Protein AF-A0A9D4TC70-F1 (afdb_monomer)

Structure (mmCIF, N/CA/C/O backbone):
data_AF-A0A9D4TC70-F1
#
_entry.id   AF-A0A9D4TC70-F1
#
loop_
_atom_site.group_PDB
_atom_site.id
_atom_site.type_symbol
_atom_site.label_atom_id
_atom_site.label_alt_id
_atom_site.label_comp_id
_atom_site.label_asym_id
_atom_site.label_entity_id
_atom_site.label_seq_id
_atom_site.pdbx_PDB_ins_code
_atom_site.Cartn_x
_atom_site.Cartn_y
_atom_site.Cartn_z
_atom_site.occupancy
_atom_site.B_iso_or_equiv
_atom_site.auth_seq_id
_atom_site.auth_comp_id
_atom_site.auth_asym_id
_atom_site.auth_atom_id
_atom_site.pdbx_PDB_model_num
ATOM 1 N N . MET A 1 1 ? -4.539 -11.439 47.705 1.00 59.97 1 MET A N 1
ATOM 2 C CA . MET A 1 1 ? -5.237 -11.995 46.516 1.00 59.97 1 MET A CA 1
ATOM 3 C C . MET A 1 1 ? -5.981 -10.935 45.682 1.00 59.97 1 MET A C 1
ATOM 5 O O . MET A 1 1 ? -5.767 -10.879 44.477 1.00 59.97 1 MET A O 1
ATOM 9 N N . GLN A 1 2 ? -6.764 -10.031 46.290 1.00 76.06 2 GLN A N 1
ATOM 10 C CA . GLN A 1 2 ? -7.610 -9.040 45.584 1.00 76.06 2 GLN A CA 1
ATOM 11 C C . GLN A 1 2 ? -6.872 -8.084 44.613 1.00 76.06 2 GLN A C 1
ATOM 13 O O . GLN A 1 2 ? -7.391 -7.755 43.543 1.00 76.06 2 GLN A O 1
ATOM 18 N N . ARG A 1 3 ? -5.630 -7.679 44.927 1.00 73.81 3 ARG A N 1
ATOM 19 C CA . ARG A 1 3 ? -4.823 -6.775 44.076 1.00 73.81 3 ARG A CA 1
ATOM 20 C C . ARG A 1 3 ? -4.506 -7.364 42.689 1.00 73.81 3 ARG A C 1
ATOM 22 O O . ARG A 1 3 ? -4.472 -6.624 41.708 1.00 73.81 3 ARG A O 1
ATOM 29 N N . ARG A 1 4 ? -4.307 -8.686 42.584 1.00 73.44 4 ARG A N 1
ATOM 30 C CA . ARG A 1 4 ? -3.990 -9.376 41.315 1.00 73.44 4 ARG A CA 1
ATOM 31 C C . ARG A 1 4 ? -5.188 -9.366 40.364 1.00 73.44 4 ARG A C 1
ATOM 33 O O . ARG A 1 4 ? -5.042 -9.026 39.193 1.00 73.44 4 ARG A O 1
ATOM 40 N N . THR A 1 5 ? -6.376 -9.661 40.884 1.00 73.56 5 THR A N 1
ATOM 41 C CA . THR A 1 5 ? -7.625 -9.708 40.114 1.00 73.56 5 THR A CA 1
ATOM 42 C C . THR A 1 5 ? -8.019 -8.328 39.583 1.00 73.56 5 THR A C 1
ATOM 44 O O . THR A 1 5 ? -8.453 -8.209 38.439 1.00 73.56 5 THR A O 1
ATOM 47 N N . SER A 1 6 ? -7.813 -7.264 40.371 1.00 72.81 6 SER A N 1
ATOM 48 C CA . SER A 1 6 ? -8.058 -5.882 39.928 1.00 72.81 6 SER A CA 1
ATOM 49 C C . SER A 1 6 ? -7.143 -5.474 38.761 1.00 72.81 6 SER A C 1
ATOM 51 O O . SER A 1 6 ? -7.626 -5.000 37.731 1.00 72.81 6 SER A O 1
ATOM 53 N N . LYS A 1 7 ? -5.836 -5.777 38.847 1.00 79.56 7 LYS A N 1
ATOM 54 C CA . LYS A 1 7 ? -4.877 -5.549 37.747 1.00 79.56 7 LYS A CA 1
ATOM 55 C C . LYS A 1 7 ? -5.246 -6.319 36.473 1.00 79.56 7 LYS A C 1
ATOM 57 O O . LYS A 1 7 ? -5.164 -5.771 35.379 1.00 79.56 7 LYS A O 1
ATOM 62 N N . GLN A 1 8 ? -5.692 -7.572 36.594 1.00 76.88 8 GLN A N 1
ATOM 63 C CA . GLN A 1 8 ? -6.144 -8.365 35.442 1.00 76.88 8 GLN A CA 1
ATOM 64 C C . GLN A 1 8 ? -7.399 -7.773 34.781 1.00 76.88 8 GLN A C 1
ATOM 66 O O . GLN A 1 8 ? -7.466 -7.698 33.554 1.00 76.88 8 GLN A O 1
ATOM 71 N N . LYS A 1 9 ? -8.365 -7.286 35.574 1.00 81.25 9 LYS A N 1
ATOM 72 C CA . LYS A 1 9 ? -9.553 -6.581 35.061 1.00 81.25 9 LYS A CA 1
ATOM 73 C C . LYS A 1 9 ? -9.175 -5.289 34.325 1.00 81.25 9 LYS A C 1
ATOM 75 O O . LYS A 1 9 ? -9.712 -5.041 33.248 1.00 81.25 9 LYS A O 1
ATOM 80 N N . LEU A 1 10 ? -8.237 -4.502 34.860 1.00 87.06 10 LEU A N 1
ATOM 81 C CA . LEU A 1 10 ? -7.717 -3.301 34.196 1.00 87.06 10 LEU A CA 1
ATOM 82 C C . LEU A 1 10 ? -7.027 -3.644 32.868 1.00 87.06 10 LEU A C 1
ATOM 84 O O . LEU A 1 10 ? -7.365 -3.063 31.842 1.00 87.06 10 LEU A O 1
ATOM 88 N N . ASN A 1 11 ? -6.148 -4.649 32.854 1.00 91.00 11 ASN A N 1
ATOM 89 C CA . ASN A 1 11 ? -5.492 -5.115 31.627 1.00 91.00 11 ASN A CA 1
ATOM 90 C C . ASN A 1 11 ? -6.497 -5.573 30.562 1.00 91.00 11 ASN A C 1
ATOM 92 O O . ASN A 1 11 ? -6.318 -5.285 29.380 1.00 91.00 11 ASN A O 1
ATOM 96 N N . ARG A 1 12 ? -7.584 -6.245 30.962 1.00 91.69 12 ARG A N 1
ATOM 97 C CA . ARG A 1 12 ? -8.667 -6.621 30.042 1.00 91.69 12 ARG A CA 1
ATOM 98 C C . ARG A 1 12 ? -9.371 -5.392 29.459 1.00 91.69 12 ARG A C 1
ATOM 100 O O . ARG A 1 12 ? -9.638 -5.372 28.261 1.00 91.69 12 ARG A O 1
ATOM 107 N N . LYS A 1 13 ? -9.654 -4.373 30.280 1.00 93.62 13 LYS A N 1
ATOM 108 C CA . LYS A 1 13 ? -10.270 -3.113 29.825 1.00 93.62 13 LYS A CA 1
ATOM 109 C C . LYS A 1 13 ? -9.369 -2.366 28.841 1.00 93.62 13 LYS A C 1
ATOM 111 O O . LYS A 1 13 ? -9.849 -1.960 27.790 1.00 93.62 13 LYS A O 1
ATOM 116 N N . ILE A 1 14 ? -8.076 -2.258 29.143 1.00 94.88 14 ILE A N 1
ATOM 117 C CA . ILE A 1 14 ? -7.091 -1.607 28.269 1.00 94.88 14 ILE A CA 1
ATOM 118 C C . ILE A 1 14 ? -7.008 -2.334 26.924 1.00 94.88 14 ILE A C 1
ATOM 120 O O . ILE A 1 14 ? -7.148 -1.702 25.885 1.00 94.88 14 ILE A O 1
ATOM 124 N N . ARG A 1 15 ? -6.879 -3.668 26.925 1.00 95.25 15 ARG A N 1
ATOM 125 C CA . ARG A 1 15 ? -6.855 -4.462 25.682 1.00 95.25 15 ARG A CA 1
ATOM 126 C C . ARG A 1 15 ? -8.127 -4.291 24.856 1.00 95.25 15 ARG A C 1
ATOM 128 O O . ARG A 1 15 ? -8.041 -4.164 23.641 1.00 95.25 15 ARG A O 1
ATOM 135 N N . LYS A 1 16 ? -9.296 -4.251 25.509 1.00 95.81 16 LYS A N 1
ATOM 136 C CA . LYS A 1 16 ? -10.568 -3.977 24.830 1.00 95.81 16 LYS A CA 1
ATOM 137 C C . LYS A 1 16 ? -10.552 -2.593 24.176 1.00 95.81 16 LYS A C 1
ATOM 139 O O . LYS A 1 16 ? -10.960 -2.483 23.028 1.00 95.81 16 LYS A O 1
ATOM 144 N N . LYS A 1 17 ? -10.060 -1.569 24.881 1.00 96.56 17 LYS A N 1
ATOM 145 C CA . LYS A 1 17 ? -10.015 -0.203 24.348 1.00 96.56 17 LYS A CA 1
ATOM 146 C C . LYS A 1 17 ? -9.025 -0.060 23.191 1.00 96.56 17 LYS A C 1
ATOM 148 O O . LYS A 1 17 ? -9.353 0.588 22.209 1.00 96.56 17 LYS A O 1
ATOM 153 N N . ILE A 1 18 ? -7.867 -0.717 23.266 1.00 96.69 18 ILE A N 1
ATOM 154 C CA . ILE A 1 18 ? -6.909 -0.785 22.151 1.00 96.69 18 ILE A CA 1
ATOM 155 C C . ILE A 1 18 ? -7.561 -1.434 20.928 1.00 96.69 18 ILE A C 1
ATOM 157 O O . ILE A 1 18 ? -7.466 -0.896 19.835 1.00 96.69 18 ILE A O 1
ATOM 161 N N . ALA A 1 19 ? -8.258 -2.560 21.106 1.00 96.81 19 ALA A N 1
ATOM 162 C CA . ALA A 1 19 ? -8.931 -3.232 19.996 1.00 96.81 19 ALA A CA 1
ATOM 163 C C . ALA A 1 19 ? -10.046 -2.373 19.374 1.00 96.81 19 ALA A C 1
ATOM 165 O O . ALA A 1 19 ? -10.233 -2.403 18.165 1.00 96.81 19 ALA A O 1
ATOM 166 N N . GLU A 1 20 ? -10.782 -1.615 20.188 1.00 97.50 20 GLU A N 1
ATOM 167 C CA . GLU A 1 20 ? -11.793 -0.663 19.716 1.00 97.50 20 GLU A CA 1
ATOM 168 C C . GLU A 1 20 ? -11.161 0.468 18.893 1.00 97.50 20 GLU A C 1
ATOM 170 O O . GLU A 1 20 ? -11.551 0.672 17.750 1.00 97.50 20 GLU A O 1
ATOM 175 N N . ILE A 1 21 ? -10.120 1.120 19.420 1.00 97.88 21 ILE A N 1
ATOM 176 C CA . ILE A 1 21 ? -9.404 2.193 18.716 1.00 97.88 21 ILE A CA 1
ATOM 177 C C . ILE A 1 21 ? -8.769 1.676 17.422 1.00 97.88 21 ILE A C 1
ATOM 179 O O . ILE A 1 21 ? -8.861 2.332 16.392 1.00 97.88 21 ILE A O 1
ATOM 183 N N . ASN A 1 22 ? -8.166 0.485 17.434 1.00 97.81 22 ASN A N 1
ATOM 184 C CA . ASN A 1 22 ? -7.595 -0.100 16.222 1.00 97.81 22 ASN A CA 1
ATOM 185 C C . ASN A 1 22 ? -8.661 -0.317 15.142 1.00 97.81 22 ASN A C 1
ATOM 187 O O . ASN A 1 22 ? -8.407 -0.013 13.983 1.00 97.81 22 ASN A O 1
ATOM 191 N N . ARG A 1 23 ? -9.870 -0.759 15.513 1.00 97.69 23 ARG A N 1
ATOM 192 C CA . ARG A 1 23 ? -10.985 -0.886 14.560 1.00 97.69 23 ARG A CA 1
ATOM 193 C C . ARG A 1 23 ? -11.421 0.464 14.002 1.00 97.69 23 ARG A C 1
ATOM 195 O O . ARG A 1 23 ? -11.719 0.558 12.817 1.00 97.69 23 ARG A O 1
ATOM 202 N N . GLU A 1 24 ? -11.463 1.499 14.837 1.00 97.69 24 GLU A N 1
ATOM 203 C CA . GLU A 1 24 ? -11.778 2.863 14.394 1.00 97.69 24 GLU A CA 1
ATOM 204 C C . GLU A 1 24 ? -10.717 3.393 13.419 1.00 97.69 24 GLU A C 1
ATOM 206 O O . GLU A 1 24 ? -11.065 3.966 12.386 1.00 97.69 24 GLU A O 1
ATOM 211 N N . ILE A 1 25 ? -9.434 3.147 13.706 1.00 97.56 25 ILE A N 1
ATOM 212 C CA . ILE A 1 25 ? -8.315 3.495 12.824 1.00 97.56 25 ILE A CA 1
ATOM 213 C C . ILE A 1 25 ? -8.441 2.754 11.493 1.00 97.56 25 ILE A C 1
ATOM 215 O O . ILE A 1 25 ? -8.3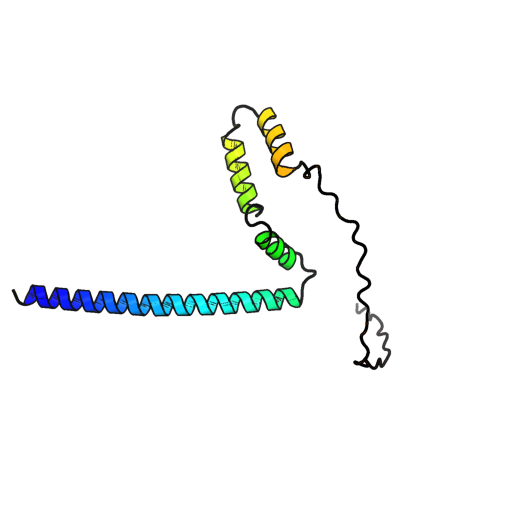98 3.389 10.446 1.00 97.56 25 ILE A O 1
ATOM 219 N N . GLU A 1 26 ? -8.638 1.436 11.515 1.00 97.31 26 GLU A N 1
ATOM 220 C CA . GLU A 1 26 ? -8.779 0.619 10.305 1.00 97.31 26 GLU A CA 1
ATOM 221 C C . GLU A 1 26 ? -9.954 1.092 9.440 1.00 97.31 26 GLU A C 1
ATOM 223 O O . GLU A 1 26 ? -9.791 1.300 8.237 1.00 97.31 26 GLU A O 1
ATOM 228 N N . ALA A 1 27 ? -11.116 1.345 10.051 1.00 96.88 27 ALA A N 1
ATOM 229 C CA . ALA A 1 27 ? -12.287 1.872 9.355 1.00 96.88 27 ALA A CA 1
ATOM 230 C C . ALA A 1 27 ? -12.031 3.266 8.760 1.00 96.88 27 ALA A C 1
ATOM 232 O O . ALA A 1 27 ? -12.477 3.569 7.651 1.00 96.88 27 ALA A O 1
ATOM 233 N N . HIS A 1 28 ? -11.302 4.122 9.481 1.00 96.88 28 HIS A N 1
ATOM 234 C CA . HIS A 1 28 ? -10.917 5.434 8.979 1.00 96.88 28 HIS A CA 1
ATOM 235 C C . HIS A 1 28 ? -9.950 5.334 7.798 1.00 96.88 28 HIS A C 1
ATOM 237 O O . HIS A 1 28 ? -10.165 5.992 6.783 1.00 96.88 28 HIS A O 1
ATOM 243 N N . CYS A 1 29 ? -8.912 4.507 7.910 1.00 96.12 29 CYS A N 1
ATOM 244 C CA . CYS A 1 29 ? -7.947 4.276 6.842 1.00 96.12 29 CYS A CA 1
ATOM 245 C C . CYS A 1 29 ? -8.622 3.709 5.591 1.00 96.12 29 CYS A C 1
ATOM 247 O O . CYS A 1 29 ? -8.354 4.201 4.504 1.00 96.12 29 CYS A O 1
ATOM 249 N N . ALA A 1 30 ? -9.543 2.751 5.734 1.00 95.06 30 ALA A N 1
ATOM 250 C CA . ALA A 1 30 ? -10.281 2.192 4.601 1.00 95.06 30 ALA A CA 1
ATOM 251 C C . ALA A 1 30 ? -11.063 3.272 3.834 1.00 95.06 30 ALA A C 1
ATOM 253 O O . ALA A 1 30 ? -10.944 3.376 2.615 1.00 95.06 30 ALA A O 1
ATOM 254 N N . ARG A 1 31 ? -11.800 4.123 4.559 1.00 96.38 31 ARG A N 1
ATOM 255 C CA . ARG A 1 31 ? -12.549 5.239 3.967 1.00 96.38 31 ARG A CA 1
ATOM 256 C C . ARG A 1 31 ? -11.631 6.277 3.320 1.00 96.38 31 ARG A C 1
ATOM 258 O O . ARG A 1 31 ? -11.960 6.790 2.258 1.00 96.38 31 ARG A O 1
ATOM 265 N N . LEU A 1 32 ? -10.493 6.586 3.941 1.00 97.00 32 LEU A N 1
ATOM 266 C CA . LEU A 1 32 ? -9.522 7.518 3.369 1.00 97.00 32 LEU A CA 1
ATOM 267 C C . LEU A 1 32 ? -8.930 6.968 2.066 1.00 97.00 32 LEU A C 1
ATOM 269 O O . LEU A 1 32 ? -8.887 7.685 1.076 1.00 97.00 32 LEU A O 1
ATOM 273 N N . CYS A 1 33 ? -8.541 5.691 2.036 1.00 93.94 33 CYS A N 1
ATOM 274 C CA . CYS A 1 33 ? -8.039 5.056 0.819 1.00 93.94 33 CYS A CA 1
ATOM 275 C C . CYS A 1 33 ? -9.082 5.064 -0.306 1.00 93.94 33 CYS A C 1
ATOM 277 O O . CYS A 1 33 ? -8.728 5.267 -1.464 1.00 93.94 33 CYS A O 1
ATOM 279 N N . GLU A 1 34 ? -10.362 4.866 0.017 1.00 93.44 34 GLU A N 1
ATOM 280 C CA . GLU A 1 34 ? -11.445 4.982 -0.963 1.00 93.44 34 GLU A CA 1
ATOM 281 C C . GLU A 1 34 ? -11.558 6.410 -1.520 1.00 93.44 34 GLU A C 1
ATOM 283 O O . GLU A 1 34 ? -11.639 6.584 -2.735 1.00 93.44 34 GLU A O 1
ATOM 288 N N . GLN A 1 35 ? -11.504 7.428 -0.656 1.00 95.25 35 GLN A N 1
ATOM 289 C CA . GLN A 1 35 ? -11.533 8.837 -1.066 1.00 95.25 35 GLN A CA 1
ATOM 290 C C . GLN A 1 35 ? -10.338 9.196 -1.955 1.00 95.25 35 GLN A C 1
ATOM 292 O O . GLN A 1 35 ? -10.525 9.732 -3.046 1.00 95.25 35 GLN A O 1
ATOM 297 N N . GLU A 1 36 ? -9.121 8.838 -1.540 1.00 92.12 36 GLU A N 1
ATOM 298 C CA . GLU A 1 36 ? -7.903 9.058 -2.328 1.00 92.12 36 GLU A CA 1
ATOM 299 C C . GLU A 1 36 ? -7.988 8.373 -3.697 1.00 92.12 36 GLU A C 1
ATOM 301 O O . GLU A 1 36 ? -7.557 8.927 -4.711 1.00 92.12 36 GLU A O 1
ATOM 306 N N . TRP A 1 37 ? -8.570 7.173 -3.747 1.00 89.75 37 TRP A N 1
ATOM 307 C CA . TRP A 1 37 ? -8.766 6.455 -4.998 1.00 89.75 37 TRP A CA 1
ATOM 308 C C . TRP A 1 37 ? -9.779 7.148 -5.913 1.00 89.75 37 TRP A C 1
ATOM 310 O O . TRP A 1 37 ? -9.521 7.306 -7.106 1.00 89.75 37 TRP A O 1
ATOM 320 N N . GLN A 1 38 ? -10.907 7.606 -5.368 1.00 90.94 38 GLN A N 1
ATOM 321 C CA . GLN A 1 38 ? -11.912 8.355 -6.124 1.00 90.94 38 GLN A CA 1
ATOM 322 C C . GLN A 1 38 ? -11.341 9.661 -6.684 1.00 90.94 38 GLN A C 1
ATOM 324 O O . GLN A 1 38 ? -11.538 9.961 -7.864 1.00 90.94 38 GLN A O 1
ATOM 329 N N . GLU A 1 39 ? -10.585 10.405 -5.877 1.00 90.00 39 GLU A N 1
ATOM 330 C CA . GLU A 1 39 ? -9.888 11.612 -6.320 1.00 90.00 39 GLU A CA 1
ATOM 331 C C . GLU A 1 39 ? -8.893 11.296 -7.438 1.00 90.00 39 GLU A C 1
ATOM 333 O O . GLU A 1 39 ? -8.880 11.965 -8.475 1.00 90.00 39 GLU A O 1
ATOM 338 N N . LEU A 1 40 ? -8.099 10.232 -7.281 1.0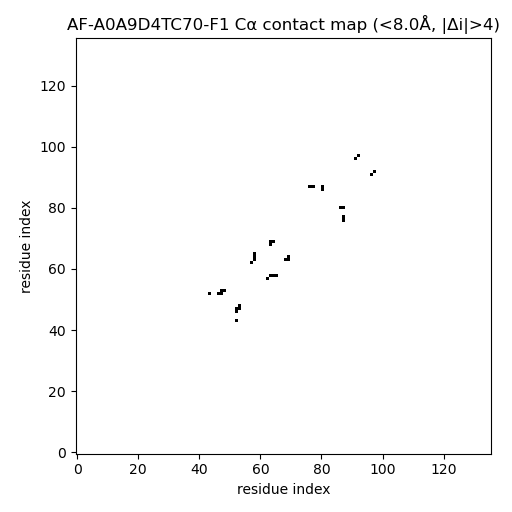0 87.88 40 LEU A N 1
ATOM 339 C CA . LEU A 1 40 ? -7.153 9.802 -8.302 1.00 87.88 40 LEU A CA 1
ATOM 340 C C . LEU A 1 40 ? -7.866 9.468 -9.619 1.00 87.88 40 LEU A C 1
ATOM 342 O O . LEU A 1 40 ? -7.464 9.977 -10.667 1.00 87.88 40 LEU A O 1
ATOM 346 N N . CYS A 1 41 ? -8.944 8.685 -9.577 1.00 86.06 41 CYS A N 1
ATOM 347 C CA . CYS A 1 41 ? -9.752 8.373 -10.755 1.00 86.06 41 CYS A CA 1
ATOM 348 C C . CYS A 1 41 ? -10.333 9.638 -11.404 1.00 86.06 41 CYS A C 1
ATOM 350 O O . CYS A 1 41 ? -10.229 9.788 -12.621 1.00 86.06 41 CYS A O 1
ATOM 352 N N . GLY A 1 42 ? -10.852 10.582 -10.614 1.00 86.94 42 GLY A N 1
ATOM 353 C CA . GLY A 1 42 ? -11.353 11.865 -11.115 1.00 86.94 42 GLY A CA 1
ATOM 354 C C . GLY A 1 42 ? -10.275 12.692 -11.825 1.00 86.94 42 GLY A C 1
ATOM 355 O O . GLY A 1 42 ? -10.512 13.238 -12.903 1.00 86.94 42 GLY A O 1
ATOM 356 N N . THR A 1 43 ? -9.051 12.733 -11.282 1.00 84.81 43 THR A N 1
ATOM 357 C CA . THR A 1 43 ? -7.928 13.422 -11.950 1.00 84.81 43 THR A CA 1
ATOM 358 C C . THR A 1 43 ? -7.498 12.742 -13.252 1.00 84.81 43 THR A C 1
ATOM 360 O O . THR A 1 43 ? -7.045 13.417 -14.178 1.00 84.81 43 THR A O 1
ATOM 363 N N . MET A 1 44 ? -7.631 11.415 -13.335 1.00 83.94 44 MET A N 1
ATOM 364 C CA . MET A 1 44 ? -7.286 10.638 -14.525 1.00 83.94 44 MET A CA 1
ATOM 365 C C . MET A 1 44 ? -8.313 10.819 -15.644 1.00 83.94 44 MET A C 1
ATOM 367 O O . MET A 1 44 ? -7.908 10.945 -16.800 1.00 83.94 44 MET A O 1
ATOM 371 N N . ASP A 1 45 ? -9.604 10.882 -15.312 1.00 81.88 45 ASP A N 1
ATOM 372 C CA . ASP A 1 45 ? -10.697 11.032 -16.283 1.00 81.88 45 ASP A CA 1
ATOM 373 C C . ASP A 1 45 ? -10.601 12.371 -17.041 1.00 81.88 45 ASP A C 1
ATOM 375 O O . ASP A 1 45 ? -10.694 12.427 -18.267 1.00 81.88 45 ASP A O 1
ATOM 379 N N . GLY A 1 46 ? -10.246 13.452 -16.336 1.00 79.75 46 GLY A N 1
ATOM 380 C CA . GLY A 1 46 ? -9.992 14.763 -16.948 1.00 79.75 46 GLY A CA 1
ATOM 381 C C . GLY A 1 46 ? -8.656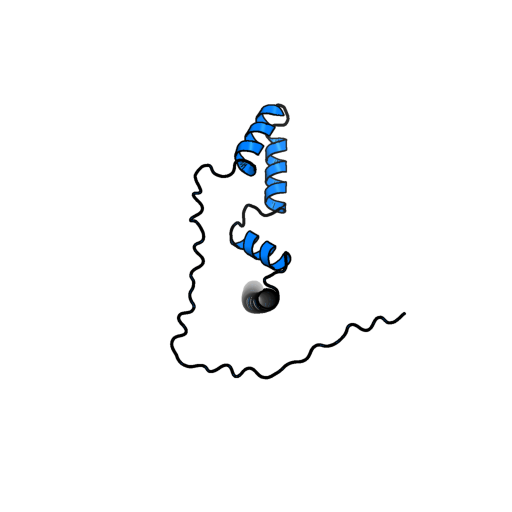 14.892 -17.696 1.00 79.75 46 GLY A C 1
ATOM 382 O O . GLY A 1 46 ? -8.439 15.890 -18.385 1.00 79.75 46 GLY A O 1
ATOM 383 N N . ASN A 1 47 ? -7.733 13.928 -17.563 1.00 77.56 47 ASN A N 1
ATOM 384 C CA . ASN A 1 47 ? -6.380 14.024 -18.123 1.00 77.56 47 ASN A CA 1
ATOM 385 C C . ASN A 1 47 ? -5.821 12.667 -18.586 1.00 77.56 47 ASN A C 1
ATOM 387 O O . ASN A 1 47 ? -4.700 12.261 -18.252 1.00 77.56 47 ASN A O 1
ATOM 391 N N . MET A 1 48 ? -6.607 11.954 -19.391 1.00 74.00 48 MET A N 1
ATOM 392 C CA . MET A 1 48 ? -6.253 10.627 -19.906 1.00 74.00 48 MET A CA 1
ATOM 393 C C . MET A 1 48 ? -5.055 10.646 -20.877 1.00 74.00 48 MET A C 1
ATOM 395 O O . MET A 1 48 ? -4.379 9.636 -21.068 1.00 74.00 48 MET A O 1
ATOM 399 N N . SER A 1 49 ? -4.725 11.808 -21.452 1.00 70.12 49 SER A N 1
ATOM 400 C CA . SER A 1 49 ? -3.525 12.007 -22.277 1.00 70.12 49 SER A CA 1
ATOM 401 C C . SER A 1 49 ? -2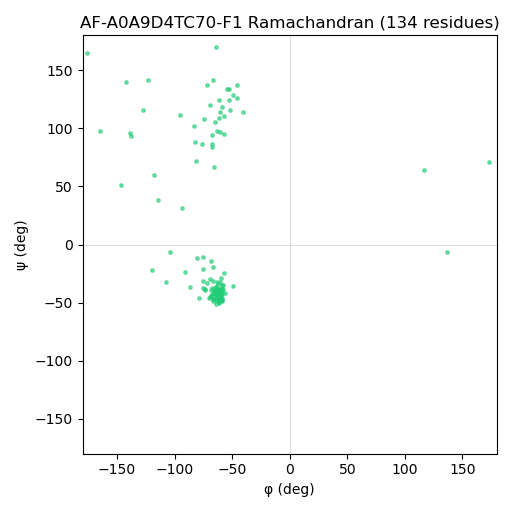.240 12.236 -21.471 1.00 70.12 49 SER A C 1
ATOM 403 O O . SER A 1 49 ? -1.153 12.200 -22.046 1.00 70.12 49 SER A O 1
ATOM 405 N N . ALA A 1 50 ? -2.313 12.478 -20.156 1.00 76.62 50 ALA A N 1
ATOM 406 C CA . ALA A 1 50 ? -1.114 12.727 -19.363 1.00 76.62 50 ALA A CA 1
ATOM 407 C C . ALA A 1 50 ? -0.278 11.457 -19.165 1.00 76.62 50 ALA A C 1
ATOM 409 O O . ALA A 1 50 ? -0.771 10.395 -18.780 1.00 76.62 50 ALA A O 1
ATOM 410 N N . GLY A 1 51 ? 1.043 11.603 -19.299 1.00 76.38 51 GLY A N 1
ATOM 411 C CA . GLY A 1 51 ? 1.995 10.529 -19.002 1.00 76.38 51 GLY A CA 1
ATOM 412 C C . GLY A 1 51 ? 1.892 9.993 -17.566 1.00 76.38 51 GLY A C 1
ATOM 413 O O . GLY A 1 51 ? 2.226 8.835 -17.321 1.00 76.38 51 GLY A O 1
ATOM 414 N N . ARG A 1 52 ? 1.380 10.797 -16.618 1.00 76.94 52 ARG A N 1
ATOM 415 C CA . ARG A 1 52 ? 1.124 10.376 -15.229 1.00 76.94 52 AR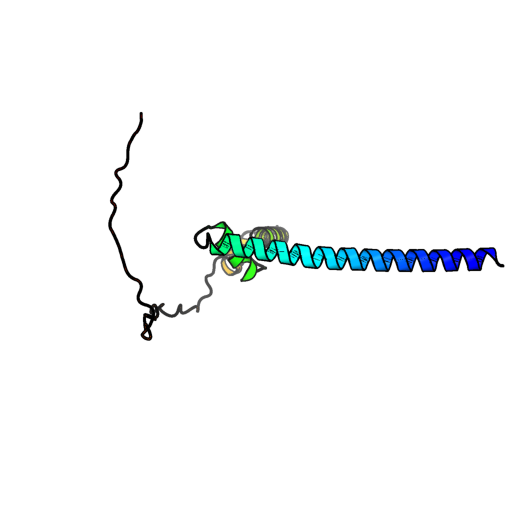G A CA 1
ATOM 416 C C . ARG A 1 52 ? 0.021 9.314 -15.144 1.00 76.94 52 ARG A C 1
ATOM 418 O O . ARG A 1 52 ? 0.244 8.289 -14.508 1.00 76.94 52 ARG A O 1
ATOM 425 N N . THR A 1 53 ? -1.102 9.518 -15.830 1.00 82.38 53 THR A N 1
ATOM 426 C CA . THR A 1 53 ? -2.227 8.571 -15.919 1.00 82.38 53 THR A CA 1
ATOM 427 C C . THR A 1 53 ? -1.768 7.241 -16.513 1.00 82.38 53 THR A C 1
ATOM 429 O O . THR A 1 53 ? -1.943 6.183 -15.912 1.00 82.38 53 THR A O 1
ATOM 432 N N . TRP A 1 54 ? -1.047 7.296 -17.635 1.00 80.62 54 TRP A N 1
ATOM 433 C CA . TRP A 1 54 ? -0.487 6.105 -18.281 1.00 80.62 54 TRP A CA 1
ATOM 434 C C . TRP A 1 54 ? 0.541 5.365 -17.430 1.00 80.62 54 TRP A C 1
ATOM 436 O O . TRP A 1 54 ? 0.659 4.145 -17.525 1.00 80.62 54 TRP A O 1
ATOM 446 N N . LYS A 1 55 ? 1.307 6.076 -16.598 1.00 79.56 55 LYS A N 1
ATOM 447 C CA . LYS A 1 55 ? 2.242 5.446 -15.662 1.00 79.56 55 LYS A CA 1
ATOM 448 C C . LYS A 1 55 ? 1.503 4.623 -14.606 1.00 79.56 55 LYS A C 1
ATOM 450 O O . LYS A 1 55 ? 1.929 3.509 -14.327 1.00 79.56 55 LYS A O 1
ATOM 455 N N . ILE A 1 56 ? 0.396 5.139 -14.073 1.00 83.12 56 ILE A N 1
ATOM 456 C CA . ILE A 1 56 ? -0.449 4.423 -13.106 1.00 83.12 56 ILE A CA 1
ATOM 457 C C . ILE A 1 56 ? -1.107 3.212 -13.768 1.00 83.12 56 ILE A C 1
ATOM 459 O O . ILE A 1 56 ? -0.976 2.107 -13.257 1.00 83.12 56 ILE A O 1
ATOM 463 N N . LEU A 1 57 ? -1.717 3.383 -14.945 1.00 80.81 57 LEU A N 1
ATOM 464 C CA . LEU A 1 57 ? -2.314 2.275 -15.701 1.00 80.81 57 LEU A CA 1
ATOM 465 C C . LEU A 1 57 ? -1.297 1.165 -15.993 1.00 80.81 57 LEU A C 1
ATOM 467 O O . LEU A 1 57 ? -1.596 -0.012 -15.824 1.00 80.81 57 LEU A O 1
ATOM 471 N N . ARG A 1 58 ? -0.065 1.532 -16.361 1.00 79.81 58 ARG A N 1
ATOM 472 C CA . ARG A 1 58 ? 1.016 0.563 -16.573 1.00 79.81 58 ARG A CA 1
ATOM 473 C C . ARG A 1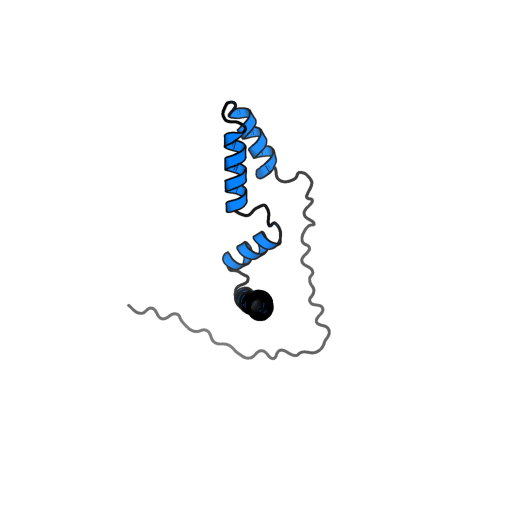 58 ? 1.378 -0.191 -15.290 1.00 79.81 58 ARG A C 1
ATOM 475 O O . ARG A 1 58 ? 1.612 -1.388 -15.361 1.00 79.81 58 ARG A O 1
ATOM 482 N N . HIS A 1 59 ? 1.382 0.478 -14.136 1.00 80.38 59 HIS A N 1
ATOM 483 C CA . HIS A 1 59 ? 1.610 -0.169 -12.838 1.00 80.38 59 HIS A CA 1
ATOM 484 C C . HIS A 1 59 ? 0.462 -1.093 -12.402 1.00 80.38 59 HIS A C 1
ATOM 486 O O . HIS A 1 59 ? 0.721 -2.062 -11.698 1.00 80.38 59 HIS A O 1
ATOM 492 N N . LEU A 1 60 ? -0.780 -0.815 -12.812 1.00 78.44 60 LEU A N 1
ATOM 493 C CA . LEU A 1 60 ? -1.929 -1.692 -12.554 1.00 78.44 60 LEU A CA 1
ATOM 494 C C . LEU A 1 60 ? -1.932 -2.930 -13.463 1.00 78.44 60 LEU A C 1
ATOM 496 O O . LEU A 1 60 ? -2.308 -4.009 -13.019 1.00 78.44 60 LEU A O 1
ATOM 500 N N . LEU A 1 61 ? -1.517 -2.774 -14.724 1.00 79.56 61 LEU A N 1
ATOM 501 C CA . LEU A 1 61 ? -1.434 -3.868 -15.698 1.00 79.56 61 LEU A CA 1
ATOM 502 C C . LEU A 1 61 ? -0.263 -4.811 -15.419 1.00 79.56 61 LEU A C 1
ATOM 504 O O . LEU A 1 61 ? -0.387 -6.018 -15.598 1.00 79.56 61 LEU A O 1
ATOM 508 N N . ASP A 1 62 ? 0.868 -4.257 -14.988 1.00 77.31 62 ASP A N 1
ATOM 509 C CA . ASP A 1 62 ? 2.034 -5.033 -14.605 1.00 77.31 62 ASP A CA 1
ATOM 510 C C . ASP A 1 62 ? 2.675 -4.441 -13.338 1.00 77.31 62 ASP A C 1
ATOM 512 O O . ASP A 1 62 ? 3.493 -3.511 -13.407 1.00 77.31 62 ASP A O 1
ATOM 516 N N . PRO A 1 63 ? 2.333 -4.984 -12.155 1.00 70.00 63 PRO A N 1
ATOM 517 C CA . PRO A 1 63 ? 2.927 -4.543 -10.899 1.00 70.00 63 PRO A CA 1
ATOM 518 C C . PRO A 1 63 ? 4.415 -4.921 -10.797 1.00 70.00 63 PRO A C 1
ATOM 520 O O . PRO A 1 63 ? 5.129 -4.384 -9.946 1.00 70.00 63 PRO A O 1
ATOM 523 N N . THR A 1 64 ? 4.910 -5.817 -11.661 1.00 65.88 64 THR A N 1
ATOM 524 C CA . THR A 1 64 ? 6.290 -6.315 -11.630 1.00 65.88 64 THR A CA 1
ATOM 525 C C . THR A 1 64 ? 7.257 -5.491 -12.484 1.00 65.88 64 THR A C 1
ATOM 527 O O . THR A 1 64 ? 8.433 -5.414 -12.133 1.00 65.88 64 THR A O 1
ATOM 530 N N . SER A 1 65 ? 6.788 -4.762 -13.507 1.00 66.88 65 SER A N 1
ATOM 531 C CA . SER A 1 65 ? 7.623 -3.851 -14.320 1.00 66.88 65 SER A CA 1
ATOM 532 C C . SER A 1 65 ? 7.619 -2.395 -13.850 1.00 66.88 65 SER A C 1
ATOM 534 O O . SER A 1 65 ? 7.789 -1.446 -14.625 1.00 66.88 65 SER A O 1
ATOM 536 N N . THR A 1 66 ? 7.466 -2.156 -12.545 1.00 69.88 66 THR A N 1
ATOM 537 C CA . THR A 1 66 ? 7.729 -0.807 -12.031 1.00 69.88 66 THR A CA 1
ATOM 538 C C . THR A 1 66 ? 9.218 -0.481 -12.179 1.00 69.88 66 THR A C 1
ATOM 540 O O . THR A 1 66 ? 10.068 -1.323 -11.915 1.00 69.88 66 THR A O 1
ATOM 543 N N . ARG A 1 67 ? 9.573 0.765 -12.532 1.00 69.56 67 ARG A N 1
ATOM 544 C CA . ARG A 1 67 ? 10.986 1.200 -12.644 1.00 69.56 67 ARG A CA 1
ATOM 545 C C . ARG A 1 67 ? 11.819 0.820 -11.410 1.00 69.56 67 ARG A C 1
ATOM 547 O O . ARG A 1 67 ? 12.995 0.490 -11.535 1.00 69.56 67 ARG A O 1
ATOM 554 N N . THR A 1 68 ? 11.217 0.875 -10.223 1.00 73.19 68 THR A N 1
ATOM 555 C CA . THR A 1 68 ? 11.857 0.471 -8.967 1.00 73.19 68 THR A CA 1
ATOM 556 C C . THR A 1 68 ? 12.053 -1.043 -8.894 1.00 73.19 68 THR A C 1
ATOM 558 O O . THR A 1 68 ? 13.155 -1.475 -8.564 1.00 73.19 68 THR A O 1
ATOM 561 N N . ALA A 1 69 ? 11.038 -1.841 -9.239 1.00 71.19 69 ALA A N 1
ATOM 562 C CA . ALA A 1 69 ? 11.143 -3.298 -9.298 1.00 71.19 69 ALA A CA 1
ATOM 563 C C . ALA A 1 69 ? 12.186 -3.748 -10.330 1.00 71.19 69 ALA A C 1
ATOM 565 O O . ALA A 1 69 ? 13.072 -4.524 -9.981 1.00 71.19 69 ALA A O 1
ATOM 566 N N . THR A 1 70 ? 12.188 -3.158 -11.530 1.00 71.44 70 THR A N 1
ATOM 567 C CA . THR A 1 70 ? 13.218 -3.392 -12.552 1.00 71.44 70 THR A CA 1
ATOM 568 C C . THR A 1 70 ? 14.607 -3.027 -12.032 1.00 71.44 70 THR A C 1
ATOM 570 O O . THR A 1 70 ? 15.548 -3.792 -12.203 1.00 71.44 70 THR A O 1
ATOM 573 N N . ARG A 1 71 ? 14.764 -1.903 -11.316 1.00 76.12 71 ARG A N 1
ATOM 574 C CA . ARG A 1 71 ? 16.058 -1.518 -10.723 1.00 76.12 71 ARG A CA 1
ATOM 575 C C . ARG A 1 71 ? 16.543 -2.528 -9.681 1.00 76.12 71 ARG A C 1
ATOM 577 O O . ARG A 1 71 ? 17.734 -2.825 -9.632 1.00 76.12 71 ARG A O 1
ATOM 584 N N . VAL A 1 72 ? 15.641 -3.038 -8.844 1.00 81.81 72 VAL A N 1
ATOM 585 C CA . VAL A 1 72 ? 15.956 -4.061 -7.836 1.00 81.81 72 VAL A CA 1
ATOM 586 C C . VAL A 1 72 ? 16.303 -5.391 -8.505 1.00 81.81 72 VAL A C 1
ATOM 588 O O . VAL A 1 72 ? 17.287 -6.016 -8.122 1.00 81.81 72 VAL A O 1
ATOM 591 N N . GLN A 1 73 ? 15.552 -5.803 -9.528 1.00 76.69 73 GLN A N 1
ATOM 592 C CA . GLN A 1 73 ? 15.856 -6.988 -10.333 1.00 76.69 73 GLN A CA 1
ATOM 593 C C . GLN A 1 73 ? 17.225 -6.860 -11.011 1.00 76.69 73 GLN A C 1
ATOM 595 O O . GLN A 1 73 ? 18.065 -7.734 -10.839 1.00 76.69 73 GLN A O 1
ATOM 600 N N . MET A 1 74 ? 17.515 -5.729 -11.656 1.00 76.12 74 MET A N 1
ATOM 601 C CA . MET A 1 74 ? 18.827 -5.449 -12.250 1.00 76.12 74 MET A CA 1
ATOM 602 C C . MET A 1 74 ? 19.961 -5.465 -11.220 1.00 76.12 74 MET A C 1
ATOM 604 O O . MET A 1 74 ? 21.056 -5.933 -11.516 1.00 76.12 74 MET A O 1
ATOM 608 N N . ALA A 1 75 ? 19.722 -4.974 -10.000 1.00 82.56 75 ALA A N 1
ATOM 609 C CA . ALA A 1 75 ? 20.707 -5.063 -8.926 1.00 82.56 75 ALA A CA 1
ATOM 610 C C . ALA A 1 75 ? 20.966 -6.517 -8.505 1.00 82.56 75 ALA A C 1
ATOM 612 O O . ALA A 1 75 ? 22.123 -6.893 -8.341 1.00 82.56 75 ALA A O 1
ATOM 613 N N . LYS A 1 76 ? 19.919 -7.344 -8.392 1.00 83.38 76 LYS A N 1
ATOM 614 C CA . LYS A 1 76 ? 20.053 -8.780 -8.103 1.00 83.38 76 LYS A CA 1
ATOM 615 C C . LYS A 1 76 ? 20.819 -9.514 -9.203 1.00 83.38 76 LYS A C 1
ATOM 617 O O . LYS A 1 76 ? 21.736 -10.263 -8.889 1.00 83.38 76 LYS A O 1
ATOM 622 N N . LEU A 1 77 ? 20.484 -9.264 -10.469 1.00 79.81 77 LEU A N 1
ATOM 623 C CA . LEU A 1 77 ? 21.164 -9.877 -11.613 1.00 79.81 77 LEU A CA 1
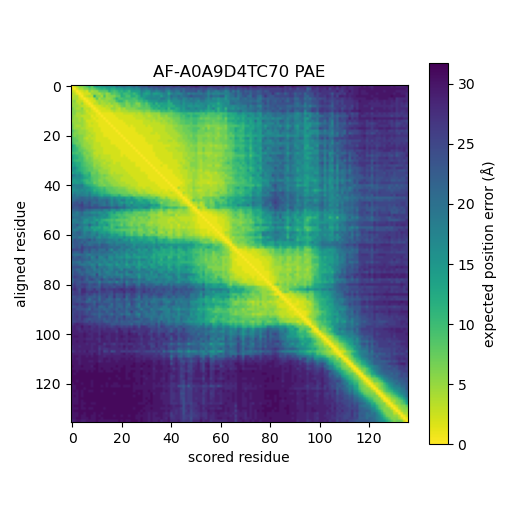ATOM 624 C C . LEU A 1 77 ? 22.644 -9.481 -11.656 1.00 79.81 77 LEU A C 1
ATOM 626 O O . LEU A 1 77 ? 23.508 -10.344 -11.746 1.00 79.81 77 LEU A O 1
ATOM 630 N N . ARG A 1 78 ? 22.961 -8.200 -11.445 1.00 80.25 78 ARG A N 1
ATOM 631 C CA . ARG A 1 78 ? 24.352 -7.733 -11.352 1.00 80.25 78 ARG A CA 1
ATOM 632 C C . ARG A 1 78 ? 25.147 -8.415 -10.231 1.00 80.25 78 ARG A C 1
ATOM 634 O O . ARG A 1 78 ? 26.341 -8.627 -10.386 1.00 80.25 78 ARG A O 1
ATOM 641 N N . HIS A 1 79 ? 24.516 -8.740 -9.102 1.00 81.25 79 HIS A N 1
ATOM 642 C CA . HIS A 1 79 ? 25.182 -9.489 -8.029 1.00 81.25 79 HIS A CA 1
ATOM 643 C C . HIS A 1 79 ? 25.350 -10.979 -8.349 1.00 81.25 79 HIS A C 1
ATOM 645 O O . HIS A 1 79 ? 26.321 -11.576 -7.899 1.00 81.25 79 HIS A O 1
ATOM 651 N N . LYS A 1 80 ? 24.424 -11.567 -9.114 1.00 79.81 80 LYS A N 1
ATOM 652 C CA . LYS A 1 80 ? 24.443 -12.981 -9.513 1.00 79.81 80 LYS A CA 1
ATOM 653 C C . LYS A 1 80 ? 25.529 -13.286 -10.556 1.00 79.81 80 LYS A C 1
ATOM 655 O O . LYS A 1 80 ? 26.106 -14.363 -10.501 1.00 79.81 80 LYS A O 1
ATOM 660 N N . TYR A 1 81 ? 25.839 -12.337 -11.440 1.00 78.12 81 TYR A N 1
ATOM 661 C CA . TYR A 1 81 ? 26.795 -12.500 -12.548 1.00 78.12 81 TYR A CA 1
ATOM 662 C C . TYR A 1 81 ? 28.037 -11.611 -12.402 1.00 78.12 81 TYR A C 1
ATOM 664 O O . TYR A 1 81 ? 28.529 -11.036 -13.367 1.00 78.12 81 TYR A O 1
ATOM 672 N N . LYS A 1 82 ? 28.542 -11.454 -11.173 1.00 72.25 82 LYS A N 1
ATOM 673 C CA . LYS A 1 82 ? 29.687 -10.573 -10.887 1.00 72.25 82 LYS A CA 1
ATOM 674 C C . LYS A 1 82 ? 30.959 -10.966 -11.658 1.00 72.25 82 LYS A C 1
ATOM 676 O O . LYS A 1 82 ? 31.756 -10.085 -11.969 1.00 72.25 82 LYS A O 1
ATOM 681 N N . ASP A 1 83 ? 31.108 -12.253 -11.968 1.00 74.25 83 ASP A N 1
ATOM 682 C CA . ASP A 1 83 ? 32.317 -12.833 -12.562 1.00 74.25 83 ASP A CA 1
ATOM 683 C C . ASP A 1 83 ? 32.176 -13.147 -14.069 1.00 74.25 83 ASP A C 1
ATOM 685 O O . ASP A 1 83 ? 33.171 -13.483 -14.705 1.00 74.25 83 ASP A O 1
ATOM 689 N N . ASP A 1 84 ? 30.976 -13.000 -14.653 1.00 79.31 84 ASP A N 1
ATOM 690 C CA . ASP A 1 84 ? 30.705 -13.265 -16.077 1.00 79.31 84 ASP A CA 1
ATOM 691 C C . ASP A 1 84 ? 29.788 -12.184 -16.695 1.00 79.31 84 ASP A C 1
ATOM 693 O O . ASP A 1 84 ? 28.556 -12.255 -16.598 1.00 79.31 84 ASP A O 1
ATOM 697 N N . PRO A 1 85 ? 30.375 -11.144 -17.314 1.00 74.62 85 PRO A N 1
ATOM 698 C CA . PRO A 1 85 ? 29.622 -10.037 -17.890 1.00 74.62 85 PRO A CA 1
ATOM 699 C C . PRO A 1 85 ? 28.931 -10.381 -19.220 1.00 74.62 85 PRO A C 1
ATOM 701 O O . PRO A 1 85 ? 27.981 -9.682 -19.583 1.00 74.62 85 PRO A O 1
ATOM 704 N N . GLU A 1 86 ? 29.367 -11.418 -19.944 1.00 76.25 86 GLU A N 1
ATOM 705 C CA . GLU A 1 86 ? 28.762 -11.799 -21.229 1.00 76.25 86 GLU A CA 1
ATOM 706 C C . GLU A 1 86 ? 27.462 -12.575 -21.012 1.00 76.25 86 GLU A C 1
ATOM 708 O O . GLU A 1 86 ? 26.426 -12.194 -21.565 1.00 76.25 86 GLU A O 1
ATOM 713 N N . ALA A 1 87 ? 27.458 -13.553 -20.098 1.00 74.12 87 ALA A N 1
ATOM 714 C CA . ALA A 1 87 ? 26.234 -14.264 -19.716 1.00 74.12 87 ALA A CA 1
ATOM 715 C C . ALA A 1 87 ? 25.167 -13.324 -19.118 1.00 74.12 87 ALA A C 1
ATOM 717 O O . ALA A 1 87 ? 23.964 -13.512 -19.316 1.00 74.12 87 ALA A O 1
ATOM 718 N N . PHE A 1 88 ? 25.597 -12.264 -18.425 1.00 76.31 88 PHE A N 1
ATOM 719 C CA . PHE A 1 88 ? 24.709 -11.213 -17.924 1.00 76.31 88 PHE A CA 1
ATOM 720 C C . PHE A 1 88 ? 24.030 -10.419 -19.050 1.00 76.31 88 PHE A C 1
ATOM 722 O O . PHE A 1 88 ? 22.841 -10.096 -18.957 1.00 76.31 88 PHE A O 1
ATOM 729 N N . ALA A 1 89 ? 24.773 -10.082 -20.108 1.00 77.31 89 ALA A N 1
ATOM 730 C CA . ALA A 1 89 ? 24.240 -9.332 -21.240 1.00 77.31 89 ALA A CA 1
ATOM 731 C C . ALA A 1 89 ? 23.201 -10.154 -22.019 1.00 77.31 89 ALA A C 1
ATOM 733 O O . ALA A 1 89 ? 22.139 -9.626 -22.360 1.00 77.31 89 ALA A O 1
ATOM 734 N N . GLU A 1 90 ? 23.463 -11.446 -22.231 1.00 78.50 90 GLU A N 1
ATOM 735 C CA . GLU A 1 90 ? 22.528 -12.361 -22.894 1.00 78.50 90 GLU A CA 1
ATOM 736 C C . GLU A 1 90 ? 21.209 -12.508 -22.115 1.00 78.50 90 GLU A C 1
ATOM 738 O O . GLU A 1 90 ? 20.128 -12.349 -22.693 1.00 78.50 90 GLU A O 1
ATOM 743 N N . GLU A 1 91 ? 21.269 -12.705 -20.792 1.00 73.69 91 GLU A N 1
ATOM 744 C CA . GLU A 1 91 ? 20.069 -12.849 -19.950 1.00 73.69 91 GLU A CA 1
ATOM 745 C C . GLU A 1 91 ? 19.222 -11.561 -19.930 1.00 73.69 91 GLU A C 1
ATOM 747 O O . GLU A 1 91 ? 17.987 -11.621 -19.960 1.00 73.69 91 GLU A O 1
ATOM 752 N N . ILE A 1 92 ? 19.853 -10.378 -19.940 1.00 76.88 92 ILE A N 1
ATOM 753 C CA . ILE A 1 92 ? 19.141 -9.092 -20.040 1.00 76.88 92 ILE A CA 1
ATOM 754 C C . ILE A 1 92 ? 18.411 -8.969 -21.373 1.00 76.88 92 ILE A C 1
ATOM 756 O O . ILE A 1 92 ? 17.241 -8.569 -21.396 1.00 76.88 92 ILE A O 1
ATOM 760 N N . VAL A 1 93 ? 19.093 -9.278 -22.477 1.00 77.19 93 VAL A N 1
ATOM 761 C CA . VAL A 1 93 ? 18.501 -9.187 -23.814 1.00 77.19 93 VAL A CA 1
ATOM 762 C C . VAL A 1 93 ? 17.295 -10.119 -23.901 1.00 77.19 93 VAL A C 1
ATOM 764 O O . VAL A 1 93 ? 16.223 -9.688 -24.325 1.00 77.19 93 VAL A O 1
ATOM 767 N N . GLN A 1 94 ? 17.427 -11.352 -23.415 1.00 74.06 94 GLN A N 1
ATOM 768 C CA . GLN A 1 94 ? 16.358 -12.345 -23.449 1.00 74.06 94 GLN A CA 1
ATOM 769 C C . GLN A 1 94 ? 15.167 -11.990 -22.545 1.00 74.06 94 GLN A C 1
ATOM 771 O O . GLN A 1 94 ? 14.021 -12.224 -22.920 1.00 74.06 94 GLN A O 1
ATOM 776 N N . THR A 1 95 ? 15.416 -11.408 -21.372 1.00 70.12 95 THR A N 1
ATOM 777 C CA . THR A 1 95 ? 14.364 -11.156 -20.371 1.00 70.12 95 THR A CA 1
ATOM 778 C C . THR A 1 95 ? 13.634 -9.832 -20.590 1.00 70.12 95 THR A C 1
ATOM 780 O O . THR A 1 95 ? 12.433 -9.735 -20.338 1.00 70.12 95 THR A O 1
ATOM 783 N N . HIS A 1 96 ? 14.345 -8.786 -21.024 1.00 65.25 96 HIS A N 1
ATOM 784 C CA . HIS A 1 96 ? 13.814 -7.418 -21.032 1.00 65.25 96 HIS A CA 1
ATOM 785 C C . HIS A 1 96 ? 13.737 -6.764 -22.416 1.00 65.25 96 HIS A C 1
ATOM 787 O O . HIS A 1 96 ? 12.972 -5.814 -22.578 1.00 65.25 96 HIS A O 1
ATOM 793 N N . ILE A 1 97 ? 14.513 -7.229 -23.399 1.00 66.19 97 ILE A N 1
ATOM 794 C CA . ILE A 1 97 ? 14.587 -6.606 -24.734 1.00 66.19 97 ILE A CA 1
ATOM 795 C C . ILE A 1 97 ? 13.880 -7.460 -25.784 1.00 66.19 97 ILE A C 1
ATOM 797 O O . ILE A 1 97 ? 13.284 -6.912 -26.714 1.00 66.19 97 ILE A O 1
ATOM 801 N N . ALA A 1 98 ? 13.902 -8.785 -25.630 1.00 56.12 98 ALA A N 1
ATOM 802 C CA . ALA A 1 98 ? 13.195 -9.694 -26.510 1.00 56.12 98 ALA A CA 1
ATOM 803 C C . ALA A 1 98 ? 11.689 -9.430 -26.410 1.00 56.12 98 ALA A C 1
ATOM 805 O O . ALA A 1 98 ? 10.984 -9.893 -25.513 1.00 56.12 98 ALA A O 1
ATOM 806 N N . ARG A 1 99 ? 11.191 -8.657 -27.379 1.00 51.22 99 ARG A N 1
ATOM 807 C CA . ARG A 1 99 ? 9.778 -8.600 -27.736 1.00 51.22 99 ARG A CA 1
ATOM 808 C C . ARG A 1 99 ? 9.286 -10.050 -27.817 1.00 51.22 99 ARG A C 1
ATOM 810 O O . ARG A 1 99 ? 9.917 -10.815 -28.546 1.00 51.22 99 ARG A O 1
ATOM 817 N N . PRO A 1 100 ? 8.210 -10.450 -27.113 1.00 57.41 100 PRO A N 1
ATOM 818 C CA . PRO A 1 100 ? 7.735 -11.824 -27.180 1.00 57.41 100 PRO A CA 1
ATOM 819 C C . PRO A 1 100 ? 7.440 -12.162 -28.644 1.00 57.41 100 PRO A C 1
ATOM 821 O O . PRO A 1 100 ? 6.535 -11.590 -29.262 1.00 57.41 100 PRO A O 1
ATOM 824 N N . ALA A 1 101 ? 8.265 -13.037 -29.218 1.00 53.88 101 ALA A N 1
ATOM 825 C CA . ALA A 1 101 ? 8.101 -13.521 -30.575 1.00 53.88 101 ALA A CA 1
ATOM 826 C C . ALA A 1 101 ? 6.795 -14.323 -30.605 1.00 53.88 101 ALA A C 1
ATOM 828 O O . ALA A 1 101 ? 6.712 -15.403 -30.029 1.00 53.88 101 ALA A O 1
ATOM 829 N N . GLY A 1 102 ? 5.745 -13.743 -31.192 1.00 58.69 102 GLY A N 1
ATOM 830 C CA . GLY A 1 102 ? 4.429 -14.381 -31.280 1.00 58.69 102 GLY A CA 1
ATOM 831 C C . GLY A 1 102 ? 3.226 -13.489 -30.978 1.00 58.69 102 GLY A C 1
ATOM 832 O O . GLY A 1 102 ? 2.100 -13.927 -31.200 1.00 58.69 102 GLY A O 1
ATOM 833 N N . GLN A 1 103 ? 3.398 -12.236 -30.537 1.00 53.84 103 GLN A N 1
ATOM 834 C CA . GLN A 1 103 ? 2.258 -11.311 -30.486 1.00 53.84 103 GLN A CA 1
ATOM 835 C C . GLN A 1 103 ? 1.915 -10.809 -31.892 1.00 53.84 103 GLN A C 1
ATOM 837 O O . GLN A 1 103 ? 2.363 -9.751 -32.336 1.00 53.84 103 GLN A O 1
ATOM 842 N N . SER A 1 104 ? 1.080 -11.590 -32.581 1.00 55.91 104 SER A N 1
ATOM 843 C CA . SER A 1 104 ? 0.202 -11.091 -33.634 1.00 55.91 104 SER A CA 1
ATOM 844 C C . SER A 1 104 ? -0.665 -9.997 -33.016 1.00 55.91 104 SER A C 1
ATOM 846 O O . SER A 1 104 ? -1.683 -10.278 -32.384 1.00 55.91 104 SER A O 1
ATOM 848 N N . HIS A 1 105 ? -0.250 -8.738 -33.152 1.00 53.28 105 HIS A N 1
ATOM 849 C CA . HIS A 1 105 ? -1.174 -7.638 -32.930 1.00 53.28 105 HIS A CA 1
ATOM 850 C C . HIS A 1 105 ? -2.299 -7.814 -33.944 1.00 53.28 105 HIS A C 1
ATOM 852 O O . HIS A 1 105 ? -2.063 -7.716 -35.147 1.00 53.28 105 HIS A O 1
ATOM 858 N N . PHE A 1 106 ? -3.511 -8.099 -33.465 1.00 60.78 106 PHE A N 1
ATOM 859 C CA . PHE A 1 106 ? -4.691 -7.969 -34.303 1.00 60.78 106 PHE A CA 1
ATOM 860 C C . PHE A 1 106 ? -4.669 -6.559 -34.883 1.00 60.78 106 PHE A C 1
ATOM 862 O O . PHE A 1 106 ? -4.551 -5.581 -34.137 1.00 60.78 106 PHE A O 1
ATOM 869 N N . GLU A 1 107 ? -4.717 -6.466 -36.210 1.00 53.41 107 GLU A N 1
ATOM 870 C CA . GLU A 1 107 ? -4.855 -5.195 -36.899 1.00 53.41 107 GLU A CA 1
ATOM 871 C C . GLU A 1 107 ? -6.062 -4.491 -36.279 1.00 53.41 107 GLU A C 1
ATOM 873 O O . GLU A 1 107 ? -7.180 -5.015 -36.299 1.00 53.41 107 GLU A O 1
ATOM 878 N N . TYR A 1 108 ? -5.823 -3.347 -35.633 1.00 56.84 108 TYR A N 1
ATOM 879 C CA . TYR A 1 108 ? -6.885 -2.558 -35.031 1.00 56.84 108 TYR A CA 1
ATOM 880 C C . TYR A 1 108 ? -7.743 -1.997 -36.167 1.00 56.84 108 TYR A C 1
ATOM 882 O O . TYR A 1 108 ? -7.575 -0.863 -36.615 1.00 56.84 108 TYR A O 1
ATOM 890 N N . ARG A 1 109 ? -8.687 -2.809 -36.651 1.00 52.56 109 ARG A N 1
ATOM 891 C CA . ARG A 1 109 ? -9.839 -2.351 -37.415 1.00 52.56 109 ARG A CA 1
ATOM 892 C C . ARG A 1 109 ? -10.674 -1.564 -36.432 1.00 52.56 109 ARG A C 1
ATOM 894 O O . ARG A 1 109 ? -11.541 -2.132 -35.770 1.00 52.56 109 ARG A O 1
ATOM 901 N N . GLY A 1 110 ? -10.354 -0.278 -36.291 1.00 54.66 110 GLY A N 1
ATOM 902 C CA . GLY A 1 110 ? -11.127 0.654 -35.486 1.00 54.66 110 GLY A CA 1
ATOM 903 C C . GLY A 1 110 ? -12.601 0.362 -35.708 1.00 54.66 110 GLY A C 1
ATOM 904 O O . GLY A 1 110 ? -13.099 0.451 -36.833 1.00 54.66 110 GLY A O 1
ATOM 905 N N . SER A 1 111 ? -13.276 -0.106 -34.658 1.00 48.72 111 SER A N 1
ATOM 906 C CA . SER A 1 111 ? -14.703 -0.353 -34.738 1.00 48.72 111 SER A CA 1
ATOM 907 C C . SER A 1 111 ? -15.309 1.008 -35.035 1.00 48.72 111 SER A C 1
ATOM 909 O O . SER A 1 111 ? -15.287 1.895 -34.184 1.00 48.72 111 SER A O 1
ATOM 911 N N . ARG A 1 112 ? -15.814 1.201 -36.258 1.00 45.16 112 ARG A N 1
ATOM 912 C CA . ARG A 1 112 ? -16.744 2.286 -36.566 1.00 45.16 112 ARG A CA 1
ATOM 913 C C . ARG A 1 112 ? -18.031 2.004 -35.795 1.00 45.16 112 ARG A C 1
ATOM 915 O O . ARG A 1 112 ? -19.060 1.692 -36.379 1.00 45.16 112 ARG A O 1
ATOM 922 N N . ARG A 1 113 ? -17.989 2.062 -34.467 1.00 43.84 113 ARG A N 1
ATOM 923 C CA . ARG A 1 113 ? -19.191 2.118 -33.647 1.00 43.84 113 ARG A CA 1
ATOM 924 C C . ARG A 1 113 ? -19.665 3.563 -33.641 1.00 43.84 113 ARG A C 1
ATOM 926 O O . ARG A 1 113 ? -19.566 4.272 -32.655 1.00 43.84 113 ARG A O 1
ATOM 933 N N . CYS A 1 114 ? -20.193 3.954 -34.795 1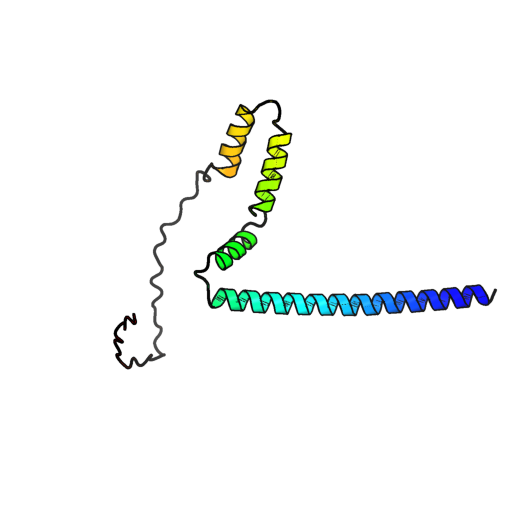.00 38.56 114 CYS A N 1
ATOM 934 C CA . CYS A 1 114 ? -21.196 4.998 -34.917 1.00 38.56 114 CYS A CA 1
ATOM 935 C C . CYS A 1 114 ? -22.455 4.343 -35.497 1.00 38.56 114 CYS A C 1
ATOM 937 O O . CYS A 1 114 ? -22.913 4.705 -36.573 1.00 38.56 114 CYS A O 1
ATOM 939 N N . HIS A 1 115 ? -23.009 3.352 -34.794 1.00 35.72 115 HIS A N 1
ATOM 940 C CA . HIS A 1 115 ? -24.458 3.204 -34.808 1.00 35.72 115 HIS A CA 1
ATOM 941 C C . HIS A 1 115 ? -24.968 4.206 -33.777 1.00 35.72 115 HIS A C 1
ATOM 943 O O . HIS A 1 115 ? -25.091 3.895 -32.595 1.00 35.72 115 HIS A O 1
ATOM 949 N N . CYS A 1 116 ? -25.202 5.440 -34.228 1.00 36.41 116 CYS A N 1
ATOM 950 C CA . CYS A 1 116 ? -26.215 6.263 -33.593 1.00 36.41 116 CYS A CA 1
ATOM 951 C C . CYS A 1 116 ? -27.522 5.491 -33.765 1.00 36.41 116 CYS A C 1
ATOM 953 O O . CYS A 1 116 ? -28.128 5.526 -34.833 1.00 36.41 116 CYS A O 1
ATOM 955 N N . VAL A 1 117 ? -27.911 4.734 -32.743 1.00 37.41 117 VAL A N 1
ATOM 956 C CA . VAL A 1 117 ? -29.325 4.436 -32.552 1.00 37.41 117 VAL A CA 1
ATOM 957 C C . VAL A 1 117 ? -29.975 5.799 -32.344 1.00 37.41 117 VAL A C 1
ATOM 959 O O . VAL A 1 117 ? -29.479 6.616 -31.564 1.00 37.41 117 VAL A O 1
ATOM 962 N N . GLU A 1 118 ? -30.971 6.089 -33.169 1.00 43.78 118 GLU A N 1
ATOM 963 C CA . GLU A 1 118 ? -31.678 7.359 -33.213 1.00 43.78 118 GLU A CA 1
ATOM 964 C C . GLU A 1 118 ? -32.045 7.858 -31.814 1.00 43.78 118 GLU A C 1
ATOM 966 O O . GLU A 1 118 ? -32.536 7.109 -30.973 1.00 43.78 118 GLU A O 1
ATOM 971 N N . GLY A 1 119 ? -31.848 9.160 -31.601 1.00 43.69 119 GLY A N 1
ATOM 972 C CA . GLY A 1 119 ? -32.444 9.867 -30.473 1.00 43.69 119 GLY A CA 1
ATOM 973 C C . GLY A 1 119 ? -31.449 10.439 -29.475 1.00 43.69 119 GLY A C 1
ATOM 974 O O . GLY A 1 119 ? -31.480 10.066 -28.315 1.00 43.69 119 GLY A O 1
ATOM 975 N N . LEU A 1 120 ? -30.622 11.401 -29.898 1.00 36.09 120 LEU A N 1
ATOM 976 C CA . LEU A 1 120 ? -30.283 12.586 -29.093 1.00 36.09 120 LEU A CA 1
ATOM 977 C C . LEU A 1 120 ? -29.647 13.644 -30.004 1.00 36.09 120 LEU A C 1
ATOM 979 O O . LEU A 1 120 ? -28.477 13.606 -30.379 1.00 36.09 120 LEU A O 1
ATOM 983 N N . ARG A 1 121 ? -30.501 14.581 -30.411 1.00 31.59 121 ARG A N 1
ATOM 984 C CA . ARG A 1 121 ? -30.224 15.706 -31.302 1.00 31.59 121 ARG A CA 1
ATOM 985 C C . ARG A 1 121 ? -29.279 16.704 -30.623 1.00 31.59 121 ARG A C 1
ATOM 987 O O . ARG A 1 121 ? -29.741 17.606 -29.929 1.00 31.59 121 ARG A O 1
ATOM 994 N N . TRP A 1 122 ? -27.974 16.593 -30.861 1.00 34.41 122 TRP A N 1
ATOM 995 C CA . TRP A 1 122 ? -27.033 17.668 -30.534 1.00 34.41 122 TRP A CA 1
ATOM 996 C C . TRP A 1 122 ? -27.182 18.809 -31.545 1.00 34.41 122 TRP A C 1
ATOM 998 O O . TRP A 1 122 ? -26.850 18.693 -32.724 1.00 34.41 122 TRP A O 1
ATOM 1008 N N . ARG A 1 123 ? -27.764 19.913 -31.076 1.00 35.16 123 ARG A N 1
ATOM 1009 C CA . ARG A 1 123 ? -28.018 21.132 -31.845 1.00 35.16 123 ARG A CA 1
ATOM 1010 C C . ARG A 1 123 ? -26.736 21.977 -31.840 1.00 35.16 123 ARG A C 1
ATOM 1012 O O . ARG A 1 123 ? -26.436 22.627 -30.846 1.00 35.16 123 ARG A O 1
ATOM 1019 N N . ASN A 1 124 ? -25.978 21.945 -32.936 1.00 37.56 124 ASN A N 1
ATOM 1020 C CA . ASN A 1 124 ? -24.837 22.837 -33.153 1.00 37.56 124 ASN A CA 1
ATOM 1021 C C . ASN A 1 124 ? -25.318 24.282 -33.370 1.00 37.56 124 ASN A C 1
ATOM 1023 O O . ASN A 1 124 ? -26.018 24.571 -34.337 1.00 37.56 124 ASN A O 1
ATOM 1027 N N . GLY A 1 125 ? -24.889 25.188 -32.501 1.00 36.31 125 GLY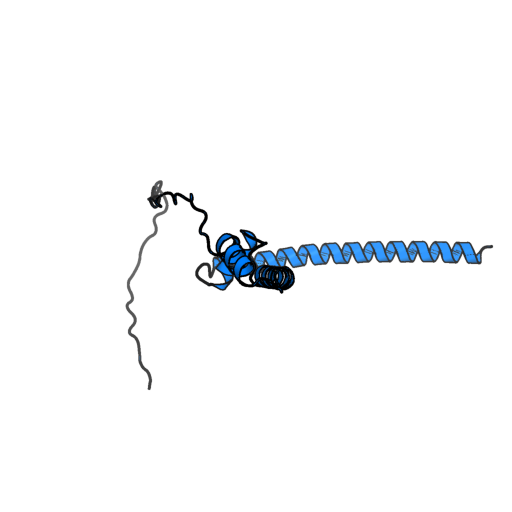 A N 1
ATOM 1028 C CA . GLY A 1 125 ? -24.699 26.612 -32.779 1.00 36.31 125 GLY A CA 1
ATOM 1029 C C . GLY A 1 125 ? -23.443 27.018 -32.011 1.00 36.31 125 GLY A C 1
ATOM 1030 O O . GLY A 1 125 ? -23.219 26.519 -30.918 1.00 36.31 125 GLY A O 1
ATOM 1031 N N . GLY A 1 126 ? -22.516 27.831 -32.481 1.00 34.94 126 GLY A N 1
ATOM 1032 C CA . GLY A 1 126 ? -22.353 28.675 -33.653 1.00 34.94 126 GLY A CA 1
ATOM 1033 C C . GLY A 1 126 ? -20.931 29.252 -33.526 1.00 34.94 126 GLY A C 1
ATOM 1034 O O . GLY A 1 126 ? -20.290 29.109 -32.485 1.00 34.94 126 GLY A O 1
ATOM 1035 N N . GLY A 1 127 ? -20.403 29.817 -34.607 1.00 39.44 127 GLY A N 1
ATOM 1036 C CA . GLY A 1 127 ? -18.977 30.096 -34.779 1.00 39.44 127 GLY A CA 1
ATOM 1037 C C . GLY A 1 127 ? -18.347 31.108 -33.816 1.00 39.44 127 GLY A C 1
ATOM 1038 O O . GLY A 1 127 ? -19.012 31.841 -33.089 1.00 39.44 127 GLY A O 1
ATOM 1039 N N . GLY A 1 128 ? -17.016 31.178 -33.872 1.00 35.06 128 GLY A N 1
ATOM 1040 C CA . GLY A 1 128 ? -16.261 32.199 -33.157 1.00 35.06 128 GLY A CA 1
ATOM 1041 C C . GLY A 1 128 ? -14.752 32.004 -33.210 1.00 35.06 128 GLY A C 1
ATOM 1042 O O . GLY A 1 128 ? -14.139 31.690 -32.193 1.00 35.06 128 GLY A O 1
ATOM 1043 N N . HIS A 1 129 ? -14.142 32.230 -34.378 1.00 41.03 129 HIS A N 1
ATOM 1044 C CA . HIS A 1 129 ? -12.714 32.541 -34.472 1.00 41.03 129 HIS A CA 1
ATOM 1045 C C . HIS A 1 129 ? -12.365 33.658 -33.477 1.00 41.03 129 HIS A C 1
ATOM 1047 O O . HIS A 1 129 ? -12.988 34.720 -33.499 1.00 41.03 129 HIS A O 1
ATOM 1053 N N . ARG A 1 130 ? -11.340 33.461 -32.638 1.00 37.34 130 ARG A N 1
ATOM 1054 C CA . ARG A 1 130 ? -10.745 34.558 -31.867 1.00 37.34 130 ARG A CA 1
ATOM 1055 C C . ARG A 1 130 ? -9.234 34.608 -32.066 1.00 37.34 130 ARG A C 1
ATOM 1057 O O . ARG A 1 130 ? -8.494 33.688 -31.734 1.00 37.34 130 ARG A O 1
ATOM 1064 N N . LEU A 1 131 ? -8.840 35.721 -32.674 1.00 36.56 131 LEU A N 1
ATOM 1065 C CA . LEU A 1 131 ? -7.499 36.157 -33.027 1.00 36.56 131 LEU A CA 1
ATOM 1066 C C . LEU A 1 131 ? -6.538 36.116 -31.832 1.00 36.56 131 LEU A C 1
ATOM 1068 O O . LEU A 1 131 ? -6.827 36.650 -30.760 1.00 36.56 131 LEU A O 1
ATOM 1072 N N . ARG A 1 132 ? -5.347 35.557 -32.070 1.00 39.09 132 ARG A N 1
ATOM 1073 C CA . ARG A 1 132 ? -4.160 35.741 -31.230 1.00 39.09 132 ARG A CA 1
ATOM 1074 C C . ARG A 1 132 ? -3.817 37.232 -31.156 1.00 39.09 132 ARG A C 1
ATOM 1076 O O . ARG A 1 132 ? -3.452 37.825 -32.168 1.00 39.09 132 ARG A O 1
ATOM 1083 N N . ARG A 1 133 ? -3.848 37.824 -29.959 1.00 37.66 133 ARG A N 1
ATOM 1084 C CA . ARG A 1 133 ? -3.126 39.073 -29.674 1.00 37.66 133 ARG A CA 1
ATOM 1085 C C . ARG A 1 133 ? -1.779 38.739 -29.039 1.00 37.66 133 ARG A C 1
ATOM 1087 O O . ARG A 1 133 ? -1.725 38.294 -27.899 1.00 37.66 133 ARG A O 1
ATOM 1094 N N . ARG A 1 134 ? -0.708 39.004 -29.794 1.00 38.16 134 ARG A N 1
ATOM 1095 C CA . ARG A 1 134 ? 0.600 39.396 -29.252 1.00 38.16 134 ARG A CA 1
ATOM 1096 C C . ARG A 1 134 ? 0.386 40.607 -28.338 1.00 38.16 134 ARG A C 1
ATOM 1098 O O . ARG A 1 134 ? -0.286 41.556 -28.740 1.00 38.16 134 ARG A O 1
ATOM 1105 N N . ARG A 1 135 ? 0.984 40.596 -27.153 1.00 41.81 135 ARG A N 1
ATOM 1106 C CA . ARG A 1 135 ? 1.416 41.821 -26.480 1.00 41.81 135 ARG A CA 1
ATOM 1107 C C . ARG A 1 135 ? 2.912 41.699 -26.217 1.00 41.81 135 ARG A C 1
ATOM 1109 O O . ARG A 1 135 ? 3.396 40.587 -26.013 1.00 41.81 135 ARG A O 1
ATOM 1116 N N . TYR A 1 136 ? 3.552 42.848 -26.389 1.00 49.88 136 TYR A N 1
ATOM 1117 C CA . TYR A 1 136 ? 4.966 43.159 -26.243 1.00 49.88 136 TYR A CA 1
ATOM 1118 C C . TYR A 1 136 ? 5.530 42.730 -24.893 1.00 49.88 136 TYR A C 1
ATOM 1120 O O . TYR A 1 136 ? 4.754 42.777 -23.912 1.00 49.88 136 TYR A O 1
#

Organism: Rhipicephalus sanguineus (NCBI:txid34632)

Sequence (136 aa):
MQRRTSKQKLNRKIRKKIAEINREIEAHCARLCEQEWQELCGTMDGNMSAGRTWKILRHLLDPTSTRTATRVQMAKLRHKYKDDPEAFAEEIVQTHIARPAGQSHFEYRGSRRCHCVEGLRWRNGGGGHRLRRRRY

pLDDT: mean 71.42, std 19.5, range [31.59, 97.88]

Solvent-accessible surface area (backbone atoms only — not comparable to full-atom values): 8558 Å² total; per-residue (Å²): 117,71,71,59,57,53,52,52,53,49,52,51,51,52,53,52,51,52,54,50,52,51,51,53,50,52,56,50,50,54,53,48,53,51,50,55,49,52,52,50,51,55,58,31,72,81,34,68,86,38,71,67,42,52,51,51,52,48,40,71,77,34,73,68,73,32,74,66,48,46,49,50,50,52,51,52,51,54,66,75,34,72,90,40,69,64,66,46,52,53,52,47,42,62,72,75,63,51,69,74,88,77,74,77,73,74,79,82,71,74,77,82,81,73,76,75,72,87,86,78,86,80,81,89,81,78,88,78,93,77,82,87,77,86,76,134

Secondary structure (DSSP, 8-state):
-HHHHHHHHHHHHHHHHHHHHHHHHHHHHHHHHHHHHHHHHHHHHTTTTSHHHHHHHHHHH-SS--HHHHHHHHHHHHHHTTT-HHHHHHHHIIIIIS--TT---------------S------------------

Foldseek 3Di:
DVVVVVVVVVVVVVVVVVVVVVVVVVVVVVVVVVVVVVVVVVVCVVCVVDPVNVLVVVCVVPVCPDPVNVVVVLVVLCVVQVPPVVVSVVVCCVPPVPDPPPPPPDDCPPPPPPPPPDDDDDDDDDDDDDDDDDDD

Radius of gyration: 29.71 Å; Cα contacts (8 Å, |Δi|>4): 18; chains: 1; bounding box: 65×58×84 Å

Mean predicted aligned error: 17.66 Å